Protein AF-A0A849QN46-F1 (afdb_monomer)

Mean predicted aligned error: 7.98 Å

Radius of gyration: 17.47 Å; Cα contacts (8 Å, |Δi|>4): 85; chains: 1; bounding box: 42×25×47 Å

Sequence (114 aa):
DEASKVRDLAIKSRLLTLVDGMLKPVFDLDTTDIPHGFKPQVDLFREKTLPEQIMAHISATTGMGLRDIAAKINAKQEQLSDLVDIEVATLLVAKEMGCDIEPFYSQVHDAVIR

Secondary structure (DSSP, 8-state):
-HHHHHHHHHHHTTSEEEETTEEEESS-TTT----TT----TTTTSPPPHHHHHHHHHHHHH---HHHHHHHHHHHHHHTTT-S-HHHHHHHHHHHTT---HHHHHHHHHHH--

Foldseek 3Di:
DVVVLQVVQCVVVQQWDADPNDIDGPDDPVPDDDDPPDDDDPCVRPDDDLLRVLLVQLCVVPVDDSVVLVVQLVVQCVVVVVPDDSLVSSLVSCVVSVHDSVVRPVVSVVVRVD

Nearest PDB structures (foldseek):
  8aaj-assembly1_A  TM=8.729E-01  e=9.829E-02  Pyrococcus abyssi GE5

Structure (mmCIF, N/CA/C/O backbone):
data_AF-A0A849QN46-F1
#
_entry.id   AF-A0A849QN46-F1
#
loop_
_atom_site.group_PDB
_atom_site.id
_atom_site.type_symbol
_atom_site.label_atom_id
_atom_site.label_alt_id
_atom_site.label_comp_id
_atom_site.label_asym_id
_atom_site.label_entity_id
_atom_site.label_seq_id
_atom_site.pdbx_PDB_ins_code
_atom_site.Cartn_x
_atom_site.Cartn_y
_atom_site.Cartn_z
_atom_site.occupancy
_atom_site.B_iso_or_equiv
_atom_site.auth_seq_id
_atom_site.auth_comp_id
_atom_site.auth_asym_id
_atom_site.auth_atom_id
_atom_site.pdbx_PDB_model_num
ATOM 1 N N . ASP A 1 1 ? 26.778 7.762 -4.530 1.00 64.50 1 ASP A N 1
ATOM 2 C CA . ASP A 1 1 ? 26.351 6.748 -5.513 1.00 64.50 1 ASP A CA 1
ATOM 3 C C . ASP A 1 1 ? 24.845 6.533 -5.541 1.00 64.50 1 ASP A C 1
ATOM 5 O O . ASP A 1 1 ? 24.346 5.560 -4.992 1.00 64.50 1 ASP A O 1
ATOM 9 N N . GLU A 1 2 ? 24.104 7.421 -6.204 1.00 72.44 2 GLU A N 1
ATOM 10 C CA . GLU A 1 2 ? 22.677 7.188 -6.496 1.00 72.44 2 GLU A CA 1
ATOM 11 C C . GLU A 1 2 ? 22.490 6.140 -7.606 1.00 72.44 2 GLU A C 1
ATOM 13 O O . GLU A 1 2 ? 21.602 5.298 -7.525 1.00 72.44 2 GLU A O 1
ATOM 18 N N . ALA A 1 3 ? 23.397 6.102 -8.591 1.00 79.88 3 ALA A N 1
ATOM 19 C CA . ALA A 1 3 ? 23.372 5.107 -9.667 1.00 79.88 3 ALA A CA 1
ATOM 20 C C . ALA A 1 3 ? 23.453 3.657 -9.147 1.00 79.88 3 ALA A C 1
ATOM 22 O O . ALA A 1 3 ? 22.728 2.787 -9.629 1.00 79.88 3 ALA A O 1
ATOM 23 N N . SER A 1 4 ? 24.289 3.401 -8.133 1.00 84.12 4 SER A N 1
ATOM 24 C CA . SER A 1 4 ? 24.414 2.072 -7.518 1.00 84.12 4 SER A CA 1
ATOM 25 C C . SER A 1 4 ? 23.127 1.654 -6.803 1.00 84.12 4 SER A C 1
ATOM 27 O O . SER A 1 4 ? 22.669 0.534 -7.001 1.00 84.12 4 SER A O 1
ATOM 29 N N . LYS A 1 5 ? 22.479 2.563 -6.058 1.00 82.12 5 LYS A N 1
ATOM 30 C CA . LYS A 1 5 ? 21.201 2.281 -5.377 1.00 82.12 5 LYS A CA 1
ATOM 31 C C . LYS A 1 5 ? 20.080 1.954 -6.361 1.00 82.12 5 LYS A C 1
ATOM 33 O O . LYS A 1 5 ? 19.345 0.994 -6.155 1.00 82.12 5 LYS A O 1
ATOM 38 N N . VAL A 1 6 ? 19.972 2.731 -7.441 1.00 82.69 6 VAL A N 1
ATOM 39 C CA . VAL A 1 6 ? 18.978 2.509 -8.502 1.00 82.69 6 VAL A CA 1
ATOM 40 C C . VAL A 1 6 ? 19.172 1.138 -9.148 1.00 82.69 6 VAL A C 1
ATOM 42 O O . VAL A 1 6 ? 18.208 0.385 -9.293 1.00 82.69 6 VAL A O 1
ATOM 45 N N . ARG A 1 7 ? 20.419 0.779 -9.483 1.00 86.56 7 ARG A N 1
ATOM 46 C CA . ARG A 1 7 ? 20.764 -0.550 -10.006 1.00 86.56 7 ARG A CA 1
ATOM 47 C C . ARG A 1 7 ? 20.340 -1.654 -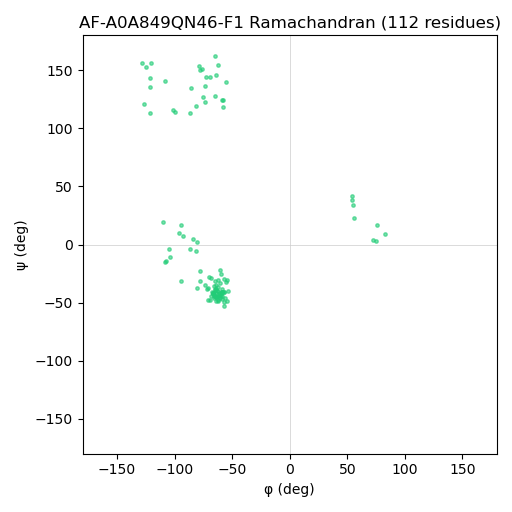9.040 1.00 86.56 7 ARG A C 1
ATOM 49 O O . ARG A 1 7 ? 19.661 -2.593 -9.448 1.00 86.56 7 ARG A O 1
ATOM 56 N N . ASP A 1 8 ? 20.750 -1.549 -7.780 1.00 86.81 8 ASP A N 1
ATOM 57 C CA . ASP A 1 8 ? 20.530 -2.598 -6.784 1.00 86.81 8 ASP A CA 1
ATOM 58 C C . ASP A 1 8 ? 19.030 -2.794 -6.511 1.00 86.81 8 ASP A C 1
ATOM 60 O O . ASP A 1 8 ? 18.556 -3.930 -6.423 1.00 86.81 8 ASP A O 1
ATOM 64 N N . LEU A 1 9 ? 18.255 -1.704 -6.476 1.00 84.19 9 LEU A N 1
ATOM 65 C CA . LEU A 1 9 ? 16.805 -1.772 -6.333 1.00 84.19 9 LEU A CA 1
ATOM 66 C C . LEU A 1 9 ? 16.131 -2.406 -7.554 1.00 84.19 9 LEU A C 1
ATOM 68 O O . LEU A 1 9 ? 15.245 -3.237 -7.379 1.00 84.19 9 LEU A O 1
ATOM 72 N N . ALA A 1 10 ? 16.563 -2.067 -8.770 1.00 85.25 10 ALA A N 1
ATOM 73 C CA . ALA A 1 10 ? 16.022 -2.644 -10.000 1.00 85.25 10 ALA A CA 1
ATOM 74 C C . ALA A 1 10 ? 16.312 -4.153 -10.133 1.00 85.25 10 ALA A C 1
ATOM 76 O O . ALA A 1 10 ? 15.500 -4.894 -10.688 1.00 85.25 10 ALA A O 1
ATOM 77 N N . ILE A 1 11 ? 17.440 -4.627 -9.593 1.00 89.38 11 ILE A N 1
ATOM 78 C CA . ILE A 1 11 ? 17.737 -6.062 -9.486 1.00 89.38 11 ILE A CA 1
ATOM 79 C C . ILE A 1 11 ? 16.836 -6.713 -8.427 1.00 89.38 11 ILE A C 1
ATOM 81 O O . ILE A 1 11 ? 16.196 -7.730 -8.698 1.00 89.38 11 ILE A O 1
ATOM 85 N N . LYS A 1 12 ? 16.723 -6.112 -7.232 1.00 86.19 12 LYS A N 1
ATOM 86 C CA . LYS A 1 12 ? 15.874 -6.615 -6.135 1.00 86.19 12 LYS A CA 1
ATOM 87 C C . LYS A 1 12 ? 14.399 -6.710 -6.538 1.00 86.19 12 LYS A C 1
ATOM 89 O O . LYS A 1 12 ? 13.726 -7.666 -6.162 1.00 86.19 12 LYS A O 1
ATOM 94 N N . SER A 1 13 ? 13.906 -5.751 -7.320 1.00 81.69 13 SER A N 1
ATOM 95 C CA . SER A 1 13 ? 12.533 -5.723 -7.831 1.00 81.69 13 SER A CA 1
ATOM 96 C C . SER A 1 13 ? 12.304 -6.610 -9.057 1.00 81.69 13 SER A C 1
ATOM 98 O O . SER A 1 13 ? 11.187 -6.640 -9.566 1.00 81.69 13 SER A O 1
ATOM 100 N N . ARG A 1 14 ? 13.327 -7.348 -9.521 1.00 87.25 14 ARG A N 1
ATOM 101 C CA . ARG A 1 14 ? 13.279 -8.174 -10.738 1.00 87.25 14 ARG A CA 1
ATOM 102 C C . ARG A 1 14 ? 12.827 -7.371 -11.959 1.00 87.25 14 ARG A C 1
ATOM 104 O O . ARG A 1 14 ? 12.028 -7.852 -12.747 1.00 87.25 14 ARG A O 1
ATOM 111 N N . LEU A 1 15 ? 13.318 -6.144 -12.107 1.00 88.06 15 LEU A N 1
ATOM 112 C CA . LEU A 1 15 ? 13.199 -5.375 -13.350 1.00 88.06 15 LEU A CA 1
ATOM 113 C C . LEU A 1 15 ? 14.445 -5.555 -14.223 1.00 88.06 15 LEU A C 1
ATOM 115 O O . LEU A 1 15 ? 14.353 -5.550 -15.451 1.00 88.06 15 LEU A O 1
ATOM 119 N N . LEU A 1 16 ? 15.601 -5.759 -13.585 1.00 92.38 16 LEU A N 1
ATOM 120 C CA . LEU A 1 16 ? 16.885 -6.024 -14.225 1.00 92.38 16 LEU A CA 1
ATOM 121 C C . LEU A 1 16 ? 17.507 -7.321 -13.699 1.00 92.38 16 LEU A C 1
ATOM 123 O O . LEU A 1 16 ? 17.307 -7.712 -12.551 1.00 92.38 16 LEU A O 1
ATOM 127 N N . THR A 1 17 ? 18.327 -7.950 -14.532 1.00 94.06 17 THR A N 1
ATOM 128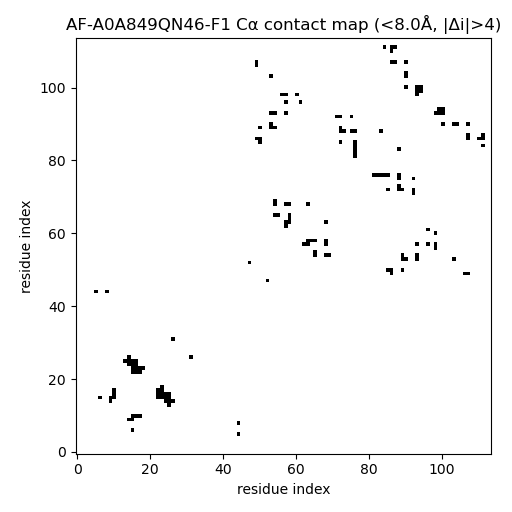 C CA . THR A 1 17 ? 19.215 -9.055 -14.165 1.00 94.06 17 THR A CA 1
ATOM 129 C C . THR A 1 17 ? 20.638 -8.759 -14.632 1.00 94.06 17 THR A C 1
ATOM 131 O O . THR A 1 17 ? 20.842 -7.975 -15.560 1.00 94.06 17 THR A O 1
ATOM 134 N N . LEU A 1 18 ? 21.630 -9.374 -13.990 1.00 92.25 18 LEU A N 1
ATOM 135 C CA . LEU A 1 18 ? 23.029 -9.278 -14.392 1.00 92.25 18 LEU A CA 1
ATOM 136 C C . LEU A 1 18 ? 23.415 -10.552 -15.151 1.00 92.25 18 LEU A C 1
ATOM 138 O O . LEU A 1 18 ? 23.417 -11.639 -14.578 1.00 92.25 18 LEU A O 1
ATOM 142 N N . VAL A 1 19 ? 23.748 -10.418 -16.433 1.00 92.44 19 VAL A N 1
ATOM 143 C CA . VAL A 1 19 ? 24.196 -11.524 -17.291 1.00 92.44 19 VAL A CA 1
ATOM 144 C C . VAL A 1 19 ? 25.517 -11.111 -17.922 1.00 92.44 19 VAL A C 1
ATOM 146 O O . VAL A 1 19 ? 25.581 -10.078 -18.583 1.00 92.44 19 VAL A O 1
ATOM 149 N N . ASP A 1 20 ? 26.573 -11.888 -17.679 1.00 91.19 20 ASP A N 1
ATOM 150 C CA . ASP A 1 20 ? 27.931 -11.625 -18.181 1.00 91.19 20 ASP A CA 1
ATOM 151 C C . ASP A 1 20 ? 28.456 -10.218 -17.833 1.00 91.19 20 ASP A C 1
ATOM 153 O O . ASP A 1 20 ? 29.090 -9.541 -18.639 1.00 91.19 20 ASP A O 1
ATOM 157 N N . GLY A 1 21 ? 28.143 -9.738 -16.624 1.00 89.44 21 GLY A N 1
ATOM 158 C CA . GLY A 1 21 ? 28.539 -8.403 -16.161 1.00 89.44 21 GLY A CA 1
ATOM 159 C C . GLY A 1 21 ? 27.740 -7.246 -16.773 1.00 89.44 21 GLY A C 1
ATOM 160 O O . GLY A 1 21 ? 28.016 -6.092 -16.455 1.00 89.44 21 GLY A O 1
ATOM 161 N N . MET A 1 22 ? 26.732 -7.530 -17.601 1.00 91.12 22 MET A N 1
ATOM 162 C CA . MET A 1 22 ? 25.846 -6.529 -18.194 1.00 91.12 22 MET A CA 1
ATOM 163 C C . MET A 1 22 ? 24.446 -6.590 -17.586 1.00 91.12 22 MET A C 1
ATOM 165 O O . MET A 1 22 ? 23.902 -7.666 -17.334 1.00 91.12 22 MET A O 1
ATOM 169 N N . LEU A 1 23 ? 23.843 -5.419 -17.374 1.00 90.62 23 LEU A N 1
ATOM 170 C CA . LEU A 1 23 ? 22.445 -5.316 -16.965 1.00 90.62 23 LEU A CA 1
ATOM 171 C C . LEU A 1 23 ? 21.543 -5.600 -18.165 1.00 90.62 23 LEU A C 1
ATOM 173 O O . LEU A 1 23 ? 21.673 -4.958 -19.207 1.00 90.62 23 LEU A O 1
ATOM 177 N N . LYS A 1 24 ? 20.616 -6.541 -18.002 1.00 93.56 24 LYS A N 1
ATOM 178 C CA . LYS A 1 24 ? 19.577 -6.850 -18.986 1.00 93.56 24 LYS A CA 1
ATOM 179 C C . LYS A 1 24 ? 18.193 -6.674 -18.357 1.00 93.56 24 LYS A C 1
ATOM 181 O O . LYS A 1 24 ? 18.004 -7.122 -17.224 1.00 93.56 24 LYS A O 1
ATOM 186 N N . PRO A 1 25 ? 17.231 -6.038 -19.048 1.00 92.12 25 PRO A N 1
ATOM 187 C CA . PRO A 1 25 ? 15.843 -6.036 -18.605 1.00 92.12 25 PRO A CA 1
ATOM 188 C C . PRO A 1 25 ? 15.285 -7.458 -18.637 1.00 92.12 25 PRO A C 1
ATOM 190 O O . PRO A 1 25 ? 15.656 -8.261 -19.491 1.00 92.12 25 PRO A O 1
ATOM 193 N N . VAL A 1 26 ? 14.401 -7.771 -17.691 1.00 93.31 26 VAL A N 1
ATOM 194 C CA . VAL A 1 26 ? 13.669 -9.053 -17.681 1.00 93.31 26 VAL A CA 1
ATOM 195 C C . VAL A 1 26 ? 12.275 -8.943 -18.308 1.00 93.31 26 VAL A C 1
ATOM 197 O O . VAL A 1 26 ? 11.472 -9.867 -18.206 1.00 93.31 26 VAL A O 1
ATOM 200 N N . PHE A 1 27 ? 11.989 -7.809 -18.943 1.00 88.25 27 PHE A N 1
ATOM 201 C CA . PHE A 1 27 ? 10.777 -7.536 -19.704 1.00 88.25 27 PHE A CA 1
ATOM 202 C C . PHE A 1 27 ? 11.150 -7.213 -21.152 1.00 88.25 27 PHE A C 1
ATOM 204 O O . PHE A 1 27 ? 12.278 -6.807 -21.442 1.00 88.25 27 PHE A O 1
ATOM 211 N N . ASP A 1 28 ? 10.200 -7.417 -22.055 1.00 88.75 28 ASP A N 1
ATOM 212 C CA . ASP A 1 28 ? 10.387 -7.186 -23.480 1.00 88.75 28 ASP A CA 1
ATOM 213 C C . ASP A 1 28 ? 10.227 -5.697 -23.810 1.00 88.75 28 ASP A C 1
ATOM 215 O O . ASP A 1 28 ? 9.180 -5.094 -23.567 1.00 88.75 28 ASP A O 1
ATOM 219 N N . LEU A 1 29 ? 11.290 -5.097 -24.341 1.00 86.38 29 LEU A N 1
ATOM 220 C CA . LEU A 1 29 ? 11.318 -3.679 -24.688 1.00 86.38 29 LEU A CA 1
ATOM 221 C C . LEU A 1 29 ? 10.425 -3.358 -25.888 1.00 86.38 29 LEU A C 1
ATOM 223 O O . LEU A 1 29 ? 9.914 -2.244 -25.960 1.00 86.38 29 LEU A O 1
ATOM 227 N N . ASP A 1 30 ? 10.208 -4.315 -26.790 1.00 88.31 30 ASP A N 1
ATOM 228 C CA . ASP A 1 30 ? 9.456 -4.083 -28.026 1.00 88.31 30 ASP A CA 1
ATOM 229 C C . ASP A 1 30 ? 7.942 -4.052 -27.777 1.00 88.31 30 ASP A C 1
ATOM 231 O O . ASP A 1 30 ? 7.187 -3.451 -28.541 1.00 88.31 30 ASP A O 1
ATOM 235 N N . THR A 1 31 ? 7.489 -4.678 -26.689 1.00 88.75 31 THR A N 1
ATOM 236 C CA . THR A 1 31 ? 6.073 -4.743 -26.298 1.00 88.75 31 THR A CA 1
ATOM 237 C C . THR A 1 31 ? 5.723 -3.822 -25.129 1.00 88.75 31 THR A C 1
ATOM 239 O O . THR A 1 31 ? 4.551 -3.704 -24.766 1.00 88.75 31 THR A O 1
ATOM 242 N N . THR A 1 32 ? 6.712 -3.142 -24.545 1.00 85.75 32 THR A N 1
ATOM 243 C CA . THR A 1 32 ? 6.504 -2.222 -23.424 1.00 85.75 32 THR A CA 1
ATOM 244 C C . THR A 1 32 ? 6.157 -0.824 -23.929 1.00 85.75 32 THR A C 1
ATOM 246 O O . THR A 1 32 ? 6.998 -0.133 -24.498 1.00 85.75 32 THR A O 1
ATOM 249 N N . ASP A 1 33 ? 4.928 -0.378 -23.669 1.00 86.50 33 ASP A N 1
ATOM 250 C CA . ASP A 1 33 ? 4.486 0.987 -23.966 1.00 86.50 33 ASP A CA 1
ATOM 251 C C . ASP A 1 33 ? 4.839 1.950 -22.820 1.00 86.50 33 ASP A C 1
ATOM 253 O O . ASP A 1 33 ? 4.625 1.646 -21.642 1.00 86.50 33 ASP A O 1
ATOM 257 N N . ILE A 1 34 ? 5.372 3.127 -23.159 1.00 86.25 34 ILE A N 1
ATOM 258 C CA . ILE A 1 34 ? 5.637 4.195 -22.190 1.00 86.25 34 ILE A CA 1
ATOM 259 C C . ILE A 1 34 ? 4.493 5.205 -22.298 1.00 86.25 34 ILE A C 1
ATOM 261 O O . ILE A 1 34 ? 4.393 5.893 -23.317 1.00 86.25 34 ILE A O 1
ATOM 265 N N . PRO A 1 35 ? 3.664 5.366 -21.250 1.00 86.31 35 PRO A N 1
ATOM 266 C CA . PRO A 1 35 ? 2.527 6.271 -21.302 1.00 86.31 35 PRO A CA 1
ATOM 267 C C . PRO A 1 35 ? 2.930 7.695 -21.690 1.00 86.31 35 PRO A C 1
ATOM 269 O O . PRO A 1 35 ? 3.931 8.237 -21.205 1.00 86.31 35 PRO A O 1
ATOM 272 N N . HIS A 1 36 ? 2.113 8.334 -22.527 1.00 82.75 36 HIS A N 1
ATOM 273 C CA . HIS A 1 36 ? 2.362 9.704 -22.956 1.00 82.75 36 HIS A CA 1
ATOM 274 C C . HIS A 1 36 ? 2.444 10.652 -21.747 1.00 82.75 36 HIS A C 1
ATOM 276 O O . HIS A 1 36 ? 1.520 10.738 -20.938 1.00 82.75 36 HIS A O 1
ATOM 282 N N . GLY A 1 37 ? 3.554 11.385 -21.634 1.00 84.81 37 GLY A N 1
ATOM 283 C CA . GLY A 1 37 ? 3.808 12.295 -20.514 1.00 84.81 37 GLY A CA 1
ATOM 284 C C . GLY A 1 37 ? 4.375 11.628 -19.256 1.00 84.81 37 GLY A C 1
ATOM 285 O O . GLY A 1 37 ? 4.474 12.297 -18.225 1.00 84.81 37 GLY A O 1
ATOM 286 N N . PHE A 1 38 ? 4.772 10.350 -19.314 1.00 82.62 38 PHE A N 1
ATOM 287 C CA . PHE A 1 38 ? 5.472 9.703 -18.208 1.00 82.62 38 PHE A CA 1
ATOM 288 C C . PHE A 1 38 ? 6.759 10.466 -17.866 1.00 8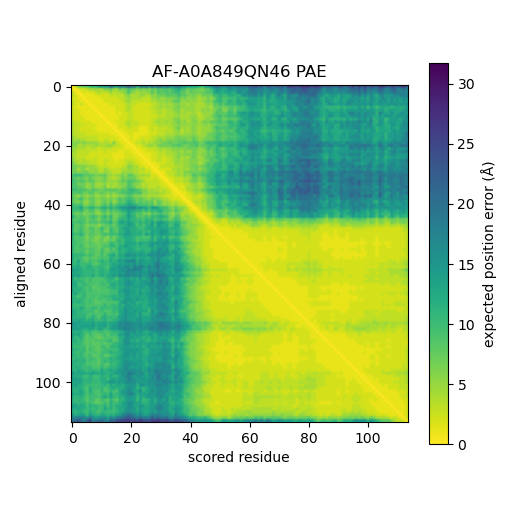2.62 38 PHE A C 1
ATOM 290 O O . PHE A 1 38 ? 7.677 10.588 -18.679 1.00 82.62 38 PHE A O 1
ATOM 297 N N . LYS A 1 39 ? 6.823 10.978 -16.635 1.00 83.00 39 LYS A N 1
ATOM 298 C CA . LYS A 1 39 ? 8.004 11.631 -16.079 1.00 83.00 39 LYS A CA 1
ATOM 299 C C . LYS A 1 39 ? 8.411 10.873 -14.818 1.00 83.00 39 LYS A C 1
ATOM 301 O O . LYS A 1 39 ? 7.649 10.911 -13.848 1.00 83.00 39 LYS A O 1
ATOM 306 N N . PRO A 1 40 ? 9.572 10.195 -14.809 1.00 76.06 40 PRO A N 1
ATOM 307 C CA . PRO A 1 40 ? 10.034 9.500 -13.619 1.00 76.06 40 PRO A CA 1
ATOM 308 C C . PRO A 1 40 ? 10.176 10.515 -12.484 1.00 76.06 40 PRO A C 1
ATOM 310 O O . PRO A 1 40 ? 10.832 11.551 -12.632 1.00 76.06 40 PRO A O 1
ATOM 313 N N . GLN A 1 41 ? 9.496 10.246 -11.373 1.00 76.00 41 GLN A N 1
ATOM 314 C CA . GLN A 1 41 ? 9.597 11.077 -10.182 1.00 76.00 41 GLN A CA 1
ATOM 315 C C . GLN A 1 41 ? 10.883 10.741 -9.425 1.00 76.00 41 GLN A C 1
ATOM 317 O O . GLN A 1 41 ? 11.422 9.641 -9.541 1.00 76.00 41 GLN A O 1
ATOM 322 N N . VAL A 1 42 ? 11.397 11.710 -8.665 1.00 67.62 42 VAL A N 1
ATOM 323 C CA . VAL A 1 42 ? 12.654 11.566 -7.906 1.00 67.62 42 VAL A CA 1
ATOM 324 C C . VAL A 1 42 ? 12.566 10.408 -6.904 1.00 67.62 42 VAL A C 1
ATOM 326 O O . VAL A 1 42 ? 13.569 9.792 -6.565 1.00 67.62 42 VAL A O 1
ATOM 329 N N . ASP A 1 43 ? 11.356 10.070 -6.475 1.00 70.94 43 ASP A N 1
ATOM 330 C CA . ASP A 1 43 ? 11.071 9.008 -5.528 1.00 70.94 43 ASP A CA 1
ATOM 331 C C . ASP A 1 43 ? 10.762 7.650 -6.177 1.00 70.94 43 ASP A C 1
ATOM 333 O O . ASP A 1 43 ? 10.439 6.703 -5.466 1.00 70.94 43 ASP A O 1
ATOM 337 N N . LEU A 1 44 ? 10.921 7.502 -7.499 1.00 70.44 44 LEU A N 1
ATOM 338 C CA . LEU A 1 44 ? 10.657 6.241 -8.207 1.00 70.44 44 LEU A CA 1
ATOM 339 C C . LEU A 1 44 ? 11.427 5.048 -7.608 1.00 70.44 44 LEU A C 1
ATOM 341 O O . LEU A 1 44 ? 10.939 3.920 -7.634 1.00 70.44 44 LEU A O 1
ATOM 345 N N . PHE A 1 45 ? 12.612 5.308 -7.048 1.00 68.75 45 PHE A N 1
ATOM 346 C CA . PHE A 1 45 ? 13.492 4.312 -6.436 1.00 68.75 45 PHE A CA 1
ATOM 347 C C . PHE A 1 45 ? 13.589 4.437 -4.908 1.00 68.75 45 PHE A C 1
ATOM 349 O O . PHE A 1 45 ? 14.540 3.928 -4.312 1.00 68.75 45 PHE A O 1
ATOM 356 N N . ARG A 1 46 ? 12.638 5.113 -4.246 1.00 80.00 46 ARG A N 1
ATOM 357 C CA . ARG A 1 46 ? 12.605 5.118 -2.778 1.00 80.00 46 ARG A CA 1
ATOM 358 C C . ARG A 1 46 ? 12.016 3.818 -2.245 1.00 80.00 46 ARG A C 1
ATOM 360 O O . ARG A 1 46 ? 11.141 3.210 -2.864 1.00 80.00 46 ARG A O 1
ATOM 367 N N . GLU A 1 47 ? 12.463 3.418 -1.061 1.00 77.81 47 GLU A N 1
ATOM 368 C CA . GLU A 1 47 ? 11.790 2.349 -0.336 1.00 77.81 47 GLU A CA 1
ATOM 369 C C . GLU A 1 47 ? 10.380 2.807 0.047 1.00 77.81 47 GLU A C 1
ATOM 371 O O . GLU A 1 47 ? 10.180 3.893 0.599 1.00 77.81 47 GLU A O 1
ATOM 376 N N . LYS A 1 48 ? 9.393 1.979 -0.300 1.00 86.50 48 LYS A N 1
ATOM 377 C CA . LYS A 1 48 ? 8.002 2.203 0.084 1.00 86.50 48 LYS A CA 1
ATOM 378 C C . LYS A 1 48 ? 7.837 1.894 1.564 1.00 86.50 4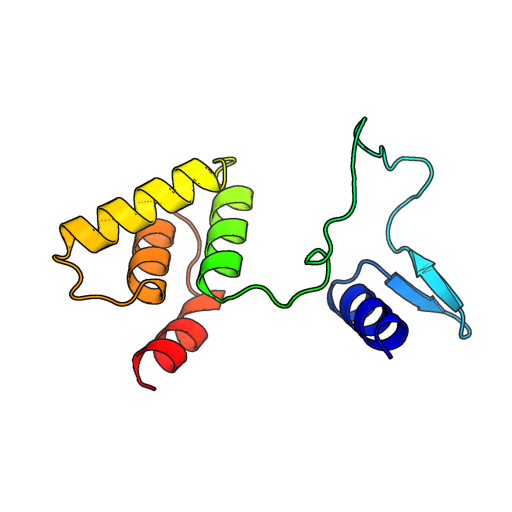8 LYS A C 1
ATOM 380 O O . LYS A 1 48 ? 8.327 0.863 2.031 1.00 86.50 48 LYS A O 1
ATOM 385 N N . THR A 1 49 ? 7.112 2.741 2.282 1.00 92.31 49 THR A N 1
ATOM 386 C CA . THR A 1 49 ? 6.717 2.463 3.666 1.00 92.31 49 THR A CA 1
ATOM 387 C C . THR A 1 49 ? 5.780 1.255 3.720 1.00 92.31 49 THR A C 1
ATOM 389 O O . THR A 1 49 ? 5.211 0.846 2.704 1.00 92.31 49 THR A O 1
ATOM 392 N N . LEU A 1 50 ? 5.611 0.652 4.897 1.00 93.81 50 LEU A N 1
ATOM 393 C CA . LEU A 1 50 ? 4.740 -0.513 5.047 1.00 93.81 50 LEU A CA 1
ATOM 394 C C . LEU A 1 50 ? 3.279 -0.224 4.628 1.00 93.81 50 LEU A C 1
ATOM 396 O O . LEU A 1 50 ? 2.747 -1.002 3.831 1.00 93.81 50 LEU A O 1
ATOM 400 N N . PRO A 1 51 ? 2.657 0.913 5.009 1.00 95.44 51 PRO A N 1
ATOM 401 C CA . PRO A 1 51 ? 1.343 1.287 4.487 1.00 95.44 51 PRO A CA 1
ATOM 402 C C . PRO A 1 51 ? 1.310 1.394 2.957 1.00 95.44 51 PRO A C 1
ATOM 404 O O . PRO A 1 51 ? 0.377 0.914 2.322 1.00 95.44 51 P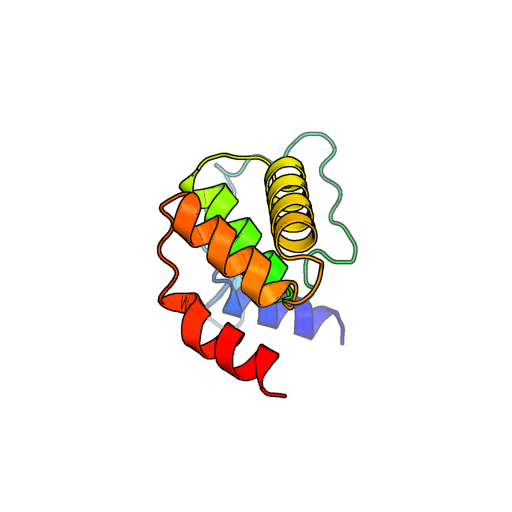RO A O 1
ATOM 407 N N . GLU A 1 52 ? 2.345 1.960 2.329 1.00 94.50 52 GLU A N 1
ATOM 408 C CA . GLU A 1 52 ? 2.423 2.077 0.867 1.00 94.50 52 GLU A CA 1
ATOM 409 C C . GLU A 1 52 ? 2.533 0.724 0.162 1.00 94.50 52 GLU A C 1
ATOM 411 O O . GLU A 1 52 ? 1.975 0.544 -0.925 1.00 94.50 52 GLU A O 1
ATOM 416 N N . GLN A 1 53 ? 3.235 -0.233 0.769 1.00 94.50 53 GLN A N 1
ATOM 417 C CA . GLN A 1 53 ? 3.319 -1.599 0.261 1.00 94.50 53 GLN A CA 1
ATOM 418 C C . GLN A 1 53 ? 1.953 -2.293 0.322 1.00 94.50 53 GLN A C 1
ATOM 420 O O . GLN A 1 53 ? 1.518 -2.865 -0.680 1.00 94.50 53 GLN A O 1
ATOM 425 N N . ILE A 1 54 ? 1.240 -2.176 1.447 1.00 96.88 54 ILE A N 1
ATOM 426 C CA . ILE A 1 54 ? -0.096 -2.764 1.607 1.00 96.88 54 ILE A CA 1
ATOM 427 C C . ILE A 1 54 ? -1.107 -2.076 0.674 1.00 96.88 54 ILE A C 1
ATOM 429 O O . ILE A 1 54 ? -1.865 -2.758 -0.011 1.00 96.88 54 ILE A O 1
ATOM 433 N N . MET A 1 55 ? -1.083 -0.744 0.544 1.00 97.12 55 MET A N 1
ATOM 434 C CA . MET A 1 55 ? -1.940 -0.017 -0.406 1.00 97.12 55 MET A CA 1
ATOM 435 C C . MET A 1 55 ? -1.705 -0.457 -1.855 1.00 97.12 55 MET A C 1
ATOM 437 O O . MET A 1 55 ? -2.663 -0.623 -2.612 1.00 97.12 55 MET A O 1
ATOM 441 N N . ALA A 1 56 ? -0.447 -0.676 -2.250 1.00 94.31 56 ALA A N 1
ATOM 442 C CA . ALA A 1 56 ? -0.131 -1.196 -3.577 1.00 94.31 56 ALA A CA 1
ATOM 443 C C . ALA A 1 56 ? -0.690 -2.615 -3.779 1.00 94.31 56 ALA A C 1
ATOM 445 O O . ALA A 1 56 ? -1.207 -2.916 -4.854 1.00 94.31 56 ALA A O 1
ATOM 446 N N . HIS A 1 57 ? -0.643 -3.461 -2.746 1.00 95.62 57 HIS A N 1
ATOM 447 C CA . HIS A 1 57 ? -1.228 -4.801 -2.779 1.00 95.62 57 HIS A CA 1
ATOM 448 C C . HIS A 1 57 ? -2.762 -4.769 -2.902 1.00 95.62 57 HIS A C 1
ATOM 450 O O . HIS A 1 57 ? -3.325 -5.470 -3.746 1.00 95.62 57 HIS A O 1
ATOM 456 N N . ILE A 1 58 ? -3.439 -3.904 -2.138 1.00 97.00 58 ILE A N 1
ATOM 457 C CA . ILE A 1 58 ? -4.889 -3.683 -2.251 1.00 97.00 58 ILE A CA 1
ATOM 458 C C . ILE A 1 58 ? -5.249 -3.212 -3.663 1.00 97.00 58 ILE A C 1
ATOM 460 O O . ILE A 1 58 ? -6.184 -3.734 -4.271 1.00 97.00 58 ILE A O 1
ATOM 464 N N . SER A 1 59 ? -4.506 -2.242 -4.203 1.00 96.44 59 SER A N 1
ATOM 465 C CA . SER A 1 59 ? -4.740 -1.705 -5.547 1.00 96.44 59 SER A CA 1
ATOM 466 C C . SER A 1 59 ? -4.587 -2.784 -6.619 1.00 96.44 59 SER A C 1
ATOM 468 O O . SER A 1 59 ? -5.464 -2.928 -7.467 1.00 96.44 59 SER A O 1
ATOM 470 N N . ALA A 1 60 ? -3.539 -3.609 -6.533 1.00 93.50 60 ALA A N 1
ATOM 471 C CA . ALA A 1 60 ? -3.322 -4.725 -7.452 1.00 93.50 60 ALA A CA 1
ATOM 472 C C . ALA A 1 60 ? -4.420 -5.800 -7.364 1.00 93.50 60 ALA A C 1
ATOM 474 O O . ALA A 1 60 ? -4.784 -6.387 -8.378 1.00 93.50 60 ALA A O 1
ATOM 475 N N . THR A 1 61 ? -4.958 -6.043 -6.166 1.00 93.69 61 THR A N 1
ATOM 476 C CA . THR A 1 61 ? -5.976 -7.080 -5.929 1.00 93.69 61 THR A CA 1
ATOM 477 C C . THR A 1 61 ? -7.380 -6.623 -6.325 1.00 93.69 61 THR A C 1
ATOM 479 O O . THR A 1 61 ? -8.168 -7.408 -6.843 1.00 93.69 61 THR A O 1
ATOM 482 N N . THR A 1 62 ? -7.708 -5.351 -6.090 1.00 93.56 62 THR A N 1
ATOM 483 C CA . THR A 1 62 ? -9.080 -4.828 -6.229 1.00 93.56 62 THR A CA 1
ATOM 484 C C . THR A 1 62 ? -9.287 -3.924 -7.443 1.00 93.56 62 THR A C 1
ATOM 486 O O . THR A 1 62 ? -10.426 -3.613 -7.783 1.00 93.56 62 THR A O 1
ATOM 489 N N . GLY A 1 63 ? -8.206 -3.461 -8.079 1.00 93.50 63 GLY A N 1
ATOM 490 C CA . GLY A 1 63 ? -8.242 -2.443 -9.133 1.00 93.50 63 GLY A CA 1
ATOM 491 C C . GLY A 1 63 ? -8.548 -1.027 -8.630 1.00 93.50 63 GLY A C 1
ATOM 492 O O . GLY A 1 63 ? -8.678 -0.107 -9.435 1.00 93.50 63 GLY A O 1
ATOM 493 N N . MET A 1 64 ? -8.677 -0.826 -7.314 1.00 94.94 64 MET A N 1
ATOM 494 C CA . MET A 1 64 ? -8.999 0.474 -6.729 1.00 94.94 64 MET A CA 1
ATOM 495 C C . MET A 1 64 ? -7.806 1.437 -6.806 1.00 94.94 64 MET A C 1
ATOM 497 O O . MET A 1 64 ? -6.648 1.040 -6.644 1.00 94.94 64 MET A O 1
ATOM 501 N N . GLY A 1 65 ? -8.084 2.724 -7.027 1.00 95.38 65 GLY A N 1
ATOM 502 C CA . GLY A 1 65 ? -7.060 3.764 -7.056 1.00 95.38 65 GLY A CA 1
ATOM 503 C C . GLY A 1 65 ? -6.458 4.030 -5.673 1.00 95.38 65 GLY A C 1
ATOM 504 O O . GLY A 1 65 ? -7.163 4.041 -4.666 1.00 95.38 65 GLY A O 1
ATOM 505 N N . LEU A 1 66 ? -5.153 4.322 -5.620 1.00 94.38 66 LEU A N 1
ATOM 506 C CA . LEU A 1 66 ? -4.426 4.579 -4.363 1.00 94.38 66 LEU A CA 1
ATOM 507 C C . LEU A 1 66 ? -5.041 5.705 -3.515 1.00 94.38 66 LEU A C 1
ATOM 509 O O . LEU A 1 66 ? -4.996 5.642 -2.291 1.00 94.38 66 LEU A O 1
ATOM 513 N N . ARG A 1 67 ? -5.641 6.719 -4.152 1.00 96.00 67 ARG A N 1
ATOM 514 C CA . ARG A 1 67 ? -6.325 7.817 -3.449 1.00 96.00 67 ARG A CA 1
ATOM 515 C C . ARG A 1 67 ? -7.576 7.347 -2.708 1.00 96.00 67 ARG A C 1
ATOM 517 O O . ARG A 1 67 ? -7.784 7.755 -1.571 1.00 96.00 67 ARG A O 1
ATOM 524 N N . ASP A 1 68 ? -8.370 6.478 -3.327 1.00 97.38 68 ASP A N 1
ATOM 525 C CA . ASP A 1 68 ? -9.594 5.947 -2.719 1.00 97.38 68 ASP A CA 1
ATOM 526 C C . ASP A 1 68 ? -9.261 4.986 -1.574 1.00 97.38 68 ASP A C 1
ATOM 528 O O . ASP A 1 68 ? -9.913 5.000 -0.530 1.00 97.38 68 ASP A O 1
ATOM 532 N N . ILE A 1 69 ? -8.195 4.197 -1.741 1.00 98.19 69 ILE A N 1
ATOM 533 C CA . ILE A 1 69 ? -7.658 3.332 -0.685 1.00 98.19 69 ILE A CA 1
ATOM 534 C C . ILE A 1 69 ? -7.187 4.184 0.502 1.00 98.19 69 ILE A C 1
ATOM 536 O O . ILE A 1 69 ? -7.595 3.924 1.631 1.00 98.19 69 ILE A O 1
ATOM 540 N N . ALA A 1 70 ? -6.399 5.237 0.261 1.00 97.38 70 ALA A N 1
ATOM 541 C CA . ALA A 1 70 ? -5.945 6.146 1.315 1.00 97.38 70 ALA A CA 1
ATOM 542 C C . ALA A 1 70 ? -7.120 6.810 2.055 1.00 97.38 70 ALA A C 1
ATOM 544 O O . ALA A 1 70 ? -7.115 6.889 3.281 1.00 97.38 70 ALA A O 1
ATOM 545 N N . ALA A 1 71 ? -8.166 7.222 1.331 1.00 97.81 71 ALA A N 1
ATOM 546 C CA . ALA A 1 71 ? -9.368 7.785 1.941 1.00 97.81 71 ALA A CA 1
ATOM 547 C C . ALA A 1 71 ? -10.078 6.775 2.862 1.00 97.81 71 ALA A C 1
ATOM 549 O O . ALA A 1 71 ? -10.513 7.139 3.953 1.00 97.81 71 ALA A O 1
ATOM 550 N N . LYS A 1 72 ? -10.156 5.498 2.461 1.00 98.00 72 LYS A N 1
ATOM 551 C CA . LYS A 1 72 ? -10.713 4.422 3.299 1.00 98.00 72 LYS A CA 1
ATOM 552 C C . LYS A 1 72 ? -9.882 4.160 4.551 1.00 98.00 72 LYS A C 1
ATOM 554 O O . LYS A 1 72 ? -10.464 3.925 5.604 1.00 98.00 72 LYS A O 1
ATOM 559 N N . ILE A 1 73 ? -8.556 4.204 4.442 1.00 97.94 73 ILE A N 1
ATOM 560 C CA . ILE A 1 73 ? -7.643 4.027 5.581 1.00 97.94 73 ILE A CA 1
ATOM 561 C C . ILE A 1 73 ? -7.832 5.158 6.588 1.00 97.94 73 ILE A C 1
ATOM 563 O O . ILE A 1 73 ? -8.055 4.883 7.762 1.00 97.94 73 ILE A O 1
ATOM 567 N N . ASN A 1 74 ? -7.846 6.409 6.126 1.00 96.81 74 ASN A N 1
ATOM 568 C CA . ASN A 1 74 ? -8.069 7.561 6.999 1.00 96.81 74 ASN A CA 1
ATOM 569 C C . ASN A 1 74 ? -9.443 7.487 7.679 1.00 96.81 74 ASN A C 1
ATOM 571 O O . ASN A 1 74 ? -9.542 7.666 8.887 1.00 96.81 74 ASN A O 1
ATOM 575 N N . ALA A 1 75 ? -10.493 7.130 6.930 1.00 97.44 75 ALA A N 1
ATOM 576 C CA . ALA A 1 75 ? -11.823 6.931 7.501 1.00 97.44 75 ALA A CA 1
ATOM 577 C C . ALA A 1 75 ? -11.849 5.790 8.533 1.00 97.44 75 ALA A C 1
ATOM 579 O O . ALA A 1 75 ? -12.550 5.888 9.535 1.00 97.44 75 ALA A O 1
ATOM 580 N N . LYS A 1 76 ? -11.089 4.707 8.317 1.00 97.56 76 LYS A N 1
ATOM 581 C CA . LYS A 1 76 ? -10.959 3.613 9.288 1.00 97.56 76 LYS A CA 1
ATOM 582 C C . LYS A 1 76 ? -10.246 4.069 10.560 1.00 97.56 76 LYS A C 1
ATOM 584 O O . LYS A 1 76 ? -10.666 3.690 11.648 1.00 97.56 76 LYS A O 1
ATOM 589 N N . GLN A 1 77 ? -9.190 4.863 10.425 1.00 96.81 77 GLN A N 1
ATOM 590 C CA . GLN A 1 77 ? -8.436 5.395 11.556 1.00 96.81 77 GLN A CA 1
ATOM 591 C C . GLN A 1 77 ? -9.303 6.337 12.406 1.00 96.81 77 GLN A C 1
ATOM 593 O O . GLN A 1 77 ? -9.402 6.150 13.618 1.00 96.81 77 GLN A O 1
ATOM 598 N N . GLU A 1 78 ? -10.051 7.234 11.758 1.00 96.69 78 GLU A N 1
ATOM 599 C CA . GLU A 1 78 ? -11.010 8.129 12.415 1.00 96.69 78 GLU A CA 1
ATOM 600 C C . GLU A 1 78 ? -12.158 7.350 13.084 1.00 96.69 78 GLU A C 1
ATOM 602 O O . GLU A 1 78 ? -12.524 7.625 14.227 1.00 96.69 78 GLU A O 1
ATOM 607 N N . GLN A 1 79 ? -12.694 6.311 12.427 1.00 97.06 79 GLN A N 1
ATOM 608 C CA . GLN A 1 79 ? -13.698 5.408 13.018 1.00 97.06 79 GLN A CA 1
ATOM 609 C C . GLN A 1 79 ? -13.209 4.738 14.308 1.00 97.06 79 GLN A C 1
ATOM 611 O O . GLN A 1 79 ? -14.014 4.423 15.184 1.00 97.06 79 GLN A O 1
ATOM 616 N N . LEU A 1 80 ? -11.901 4.523 14.424 1.00 96.12 80 LEU A N 1
ATOM 617 C CA . LEU A 1 80 ? -11.241 3.961 15.599 1.00 96.12 80 LEU A CA 1
ATOM 618 C C . LEU A 1 80 ? -10.714 5.050 16.546 1.00 96.12 80 LEU A C 1
ATOM 620 O O . LEU A 1 80 ? -9.915 4.755 17.432 1.00 96.12 80 LEU A O 1
ATOM 624 N N . SER A 1 81 ? -11.190 6.292 16.392 1.00 95.12 81 SER A N 1
ATOM 625 C CA . SER A 1 81 ? -10.834 7.450 17.223 1.00 95.12 81 SER A CA 1
ATOM 626 C C . SER A 1 81 ? -9.328 7.714 17.290 1.00 95.12 81 SER A C 1
ATOM 628 O O . SER A 1 81 ? -8.821 8.102 18.340 1.00 95.12 81 SER A O 1
ATOM 630 N N . ASP A 1 82 ? -8.613 7.441 16.194 1.00 93.50 82 ASP A N 1
ATOM 631 C CA . ASP A 1 82 ? -7.159 7.600 16.079 1.00 93.50 82 ASP A CA 1
ATOM 632 C C . ASP A 1 82 ? -6.359 6.825 17.149 1.00 93.50 82 ASP A C 1
ATOM 634 O O . ASP A 1 82 ? -5.208 7.141 17.440 1.00 93.50 82 ASP A O 1
ATOM 638 N N . LEU A 1 83 ? -6.959 5.777 17.733 1.00 94.69 83 LEU A N 1
ATOM 639 C CA . LEU A 1 83 ? -6.327 4.920 18.746 1.00 94.69 83 LEU A CA 1
ATOM 640 C C . LEU A 1 83 ? -5.410 3.849 18.147 1.00 94.69 83 LEU A C 1
ATOM 642 O O . LEU A 1 83 ? -4.785 3.095 18.892 1.00 94.69 83 LEU A O 1
ATOM 646 N N . VAL A 1 84 ? -5.376 3.734 16.820 1.00 94.56 84 VAL A N 1
ATOM 647 C CA . VAL A 1 84 ? -4.569 2.744 16.108 1.00 94.56 84 VAL A CA 1
ATOM 648 C C . VAL A 1 84 ? -3.604 3.423 15.151 1.00 94.56 84 VAL A C 1
ATOM 650 O O . VAL A 1 84 ? -3.947 4.406 14.482 1.00 94.56 84 VAL A O 1
ATOM 653 N N . ASP A 1 85 ? -2.411 2.847 15.042 1.00 95.31 85 ASP A N 1
ATOM 654 C CA . ASP A 1 85 ? -1.422 3.275 14.062 1.00 95.31 85 ASP A CA 1
ATOM 655 C C . ASP A 1 85 ? -1.937 3.087 12.633 1.00 95.31 85 ASP A C 1
ATOM 657 O O . ASP A 1 85 ? -2.784 2.230 12.340 1.00 95.31 85 ASP A O 1
ATOM 661 N N . ILE A 1 86 ? -1.390 3.883 11.715 1.00 95.25 86 ILE A N 1
ATOM 662 C CA . ILE A 1 86 ? -1.783 3.848 10.306 1.00 95.25 86 ILE A CA 1
ATOM 663 C C . ILE A 1 86 ? -1.514 2.472 9.684 1.00 95.25 86 ILE A C 1
ATOM 665 O O . ILE A 1 86 ? -2.293 2.016 8.848 1.00 95.25 86 ILE A O 1
ATOM 669 N N . GLU A 1 87 ? -0.471 1.765 10.119 1.00 95.81 87 GLU A N 1
ATOM 670 C CA . GLU A 1 87 ? -0.155 0.394 9.717 1.00 95.81 87 GLU A CA 1
ATOM 671 C C . GLU A 1 87 ? -1.292 -0.574 10.069 1.00 95.81 87 GLU A C 1
ATOM 673 O O . GLU A 1 87 ? -1.696 -1.386 9.233 1.00 95.81 87 GLU A O 1
ATOM 678 N N . VAL A 1 88 ? -1.858 -0.452 11.274 1.00 96.94 88 VAL A N 1
ATOM 679 C CA . VAL A 1 88 ? -2.977 -1.284 11.738 1.00 96.94 88 VAL A CA 1
ATOM 680 C C . VAL A 1 88 ? -4.244 -0.941 10.966 1.00 96.94 88 VAL A C 1
ATOM 682 O O . VAL A 1 88 ? -4.900 -1.842 10.441 1.00 96.94 88 VAL A O 1
ATOM 685 N N . ALA A 1 89 ? -4.571 0.348 10.832 1.00 97.69 89 ALA A N 1
ATOM 686 C CA . ALA A 1 89 ? -5.723 0.789 10.045 1.00 97.69 89 ALA A CA 1
ATOM 687 C C . ALA A 1 89 ? -5.632 0.294 8.590 1.00 97.69 89 ALA A C 1
ATOM 689 O O . ALA A 1 89 ? -6.617 -0.188 8.026 1.00 97.69 89 ALA A O 1
ATOM 690 N N . THR A 1 90 ? -4.434 0.336 8.003 1.00 97.75 90 THR A N 1
ATOM 69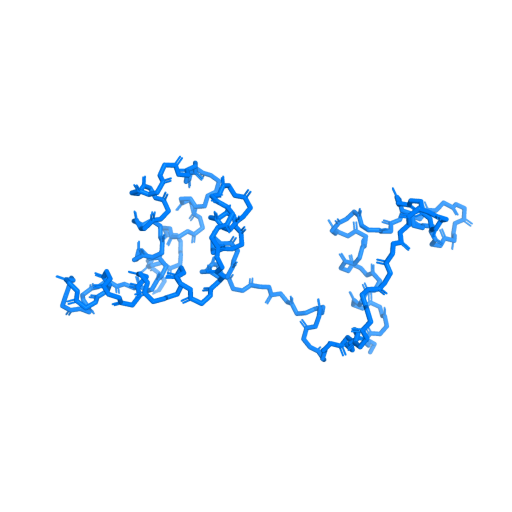1 C CA . THR A 1 90 ? -4.167 -0.158 6.648 1.00 97.75 90 THR A CA 1
ATOM 692 C C . THR A 1 90 ? -4.378 -1.670 6.537 1.00 97.75 90 THR A C 1
ATOM 694 O O . THR A 1 90 ? -5.036 -2.126 5.599 1.00 97.75 90 THR A O 1
ATOM 697 N N . LEU A 1 91 ? -3.878 -2.454 7.500 1.00 97.31 91 LEU A N 1
ATOM 698 C CA . LEU A 1 91 ? -4.056 -3.910 7.535 1.00 97.31 91 LEU A CA 1
ATOM 699 C C . LEU A 1 91 ? -5.539 -4.304 7.685 1.00 97.31 91 LEU A C 1
ATOM 701 O O . LEU A 1 91 ? -6.009 -5.226 7.016 1.00 97.31 91 LEU A O 1
ATOM 705 N N . LEU A 1 92 ? -6.294 -3.578 8.518 1.00 97.44 92 LEU A N 1
ATOM 706 C CA . LEU A 1 92 ? -7.735 -3.784 8.690 1.00 97.44 92 LEU A CA 1
ATOM 707 C C . LEU A 1 92 ? -8.498 -3.528 7.388 1.00 97.44 92 LEU A C 1
ATOM 709 O O . LEU A 1 92 ? -9.295 -4.369 6.973 1.00 97.44 92 LEU A O 1
ATOM 713 N N . VAL A 1 93 ? -8.216 -2.414 6.704 1.00 97.88 93 VAL A N 1
ATOM 714 C CA . VAL A 1 93 ? -8.832 -2.109 5.402 1.00 97.88 93 VAL A CA 1
ATOM 715 C C . VAL A 1 93 ? -8.483 -3.176 4.364 1.00 97.88 93 VAL A C 1
ATOM 717 O O . VAL A 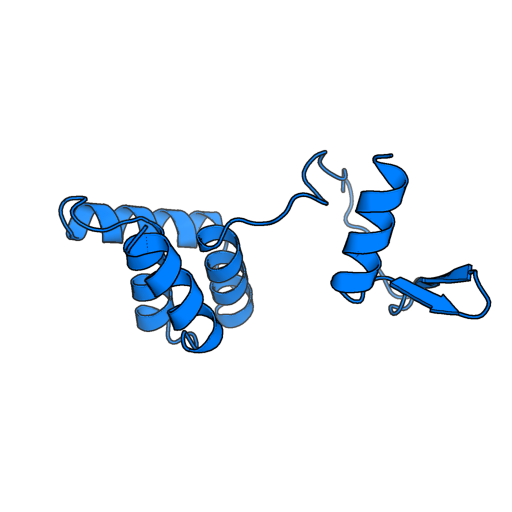1 93 ? -9.373 -3.629 3.646 1.00 97.88 93 VAL A O 1
ATOM 720 N N . ALA A 1 94 ? -7.229 -3.637 4.311 1.00 97.50 94 ALA A N 1
ATOM 721 C CA . ALA A 1 94 ? -6.829 -4.725 3.418 1.00 97.50 94 ALA A CA 1
ATOM 722 C C . ALA A 1 94 ? -7.670 -5.990 3.656 1.00 97.50 94 ALA A C 1
ATOM 724 O O . ALA A 1 94 ? -8.191 -6.580 2.705 1.00 97.50 94 ALA A O 1
ATOM 725 N N . LYS A 1 95 ? -7.861 -6.368 4.927 1.00 97.38 95 LYS A N 1
ATOM 726 C CA . LYS A 1 95 ? -8.665 -7.532 5.309 1.00 97.38 95 LYS A CA 1
ATOM 727 C C . LYS A 1 95 ? -10.141 -7.368 4.945 1.00 97.38 95 LYS A C 1
ATOM 729 O O . LYS A 1 95 ? -10.735 -8.298 4.406 1.00 97.38 95 LYS A O 1
ATOM 734 N N . GLU A 1 96 ? -10.725 -6.199 5.206 1.00 96.31 96 GLU A N 1
ATOM 735 C CA . GLU A 1 96 ? -12.118 -5.874 4.858 1.00 96.31 96 GLU A CA 1
ATOM 736 C C . GLU A 1 96 ? -12.361 -5.897 3.342 1.00 96.31 96 GLU A C 1
ATOM 738 O O . GLU A 1 96 ? -13.448 -6.250 2.890 1.00 96.31 96 GLU A O 1
ATOM 743 N N . MET A 1 97 ? -11.339 -5.569 2.548 1.00 95.62 97 MET A N 1
ATOM 744 C CA . MET A 1 97 ? -11.371 -5.624 1.084 1.00 95.62 97 MET A CA 1
ATOM 745 C C . MET A 1 97 ? -11.060 -7.020 0.519 1.00 95.62 97 MET A C 1
ATOM 747 O O . MET A 1 97 ? -10.969 -7.180 -0.697 1.00 95.62 97 MET A O 1
ATOM 751 N N . GLY A 1 98 ? -10.903 -8.033 1.378 1.00 95.00 98 GLY A N 1
ATOM 752 C CA . GLY A 1 98 ? -10.665 -9.418 0.973 1.00 95.00 98 GLY A CA 1
ATOM 753 C C . GLY A 1 98 ? -9.245 -9.704 0.481 1.00 95.00 98 GLY A C 1
ATOM 754 O O . GLY A 1 98 ? -9.030 -10.730 -0.159 1.00 95.00 98 GLY A O 1
ATOM 755 N N . CYS A 1 99 ? -8.279 -8.823 0.760 1.00 95.44 99 CYS A N 1
ATOM 756 C CA . CYS A 1 99 ? -6.875 -9.066 0.433 1.00 95.44 99 CYS A CA 1
ATOM 757 C C . CYS A 1 99 ? -6.245 -10.056 1.426 1.00 95.44 99 CYS A C 1
ATOM 759 O O . CYS A 1 99 ? -6.635 -10.115 2.599 1.00 95.44 99 CYS A O 1
ATOM 761 N N . ASP A 1 100 ? -5.249 -10.814 0.962 1.00 94.56 100 ASP A N 1
ATOM 762 C CA . ASP A 1 100 ? -4.424 -11.634 1.847 1.00 94.56 100 ASP A CA 1
ATOM 763 C C . ASP A 1 100 ? -3.464 -10.736 2.639 1.00 94.56 100 ASP A C 1
ATOM 765 O O . ASP A 1 100 ? -2.690 -9.966 2.071 1.00 94.56 100 ASP A O 1
ATOM 769 N N . ILE A 1 101 ? -3.545 -10.816 3.966 1.00 95.31 101 ILE A N 1
ATOM 770 C CA . ILE A 1 101 ? -2.771 -9.971 4.883 1.00 95.31 101 ILE A CA 1
ATOM 771 C C . ILE A 1 101 ? -1.599 -10.710 5.526 1.00 95.31 101 ILE A C 1
ATOM 773 O O . ILE A 1 101 ? -0.754 -10.062 6.145 1.00 95.31 101 ILE A O 1
ATOM 777 N N . GLU A 1 102 ? -1.527 -12.037 5.381 1.00 95.62 102 GLU A N 1
ATOM 778 C CA . GLU A 1 102 ? -0.463 -12.844 5.988 1.00 95.62 102 GLU A CA 1
ATOM 779 C C . GLU A 1 102 ? 0.951 -12.360 5.638 1.00 95.62 102 GLU A C 1
ATOM 781 O O . GLU A 1 102 ? 1.785 -12.277 6.543 1.00 95.62 102 GLU A O 1
ATOM 786 N N . PRO A 1 103 ? 1.246 -11.928 4.392 1.00 94.88 103 PRO A N 1
ATOM 787 C CA . PRO A 1 103 ? 2.577 -11.427 4.052 1.00 94.88 103 PRO A C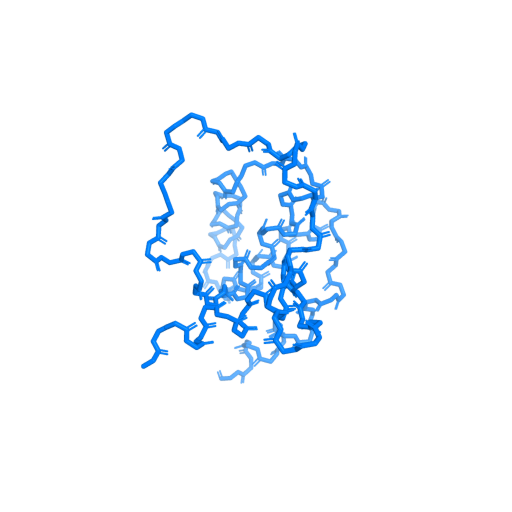A 1
ATOM 788 C C . PRO A 1 103 ? 3.023 -10.198 4.858 1.00 94.88 103 PRO A C 1
ATOM 790 O O . PRO A 1 103 ? 4.221 -9.942 4.952 1.00 94.88 103 PRO A O 1
ATOM 793 N N . PHE A 1 104 ? 2.080 -9.437 5.422 1.00 95.50 104 PHE A N 1
ATOM 794 C CA . PHE A 1 104 ? 2.338 -8.154 6.079 1.00 95.50 104 PHE A CA 1
ATOM 795 C C . PHE A 1 104 ? 2.205 -8.211 7.603 1.00 95.50 104 PHE A C 1
ATOM 797 O O . PHE A 1 104 ? 2.670 -7.297 8.281 1.00 95.50 104 PHE A O 1
ATOM 804 N N . TYR A 1 105 ? 1.587 -9.261 8.156 1.00 94.00 105 TYR A N 1
ATOM 805 C CA . TYR A 1 105 ? 1.242 -9.322 9.578 1.00 94.00 105 TYR A CA 1
ATOM 806 C C . TYR A 1 105 ? 2.462 -9.156 10.491 1.00 94.00 105 TYR A C 1
ATOM 808 O O . TYR A 1 105 ? 2.449 -8.315 11.387 1.00 94.00 105 TYR A O 1
ATOM 816 N N . SER A 1 106 ? 3.537 -9.910 10.239 1.00 94.00 106 SER A N 1
ATOM 817 C CA . SER A 1 106 ? 4.768 -9.840 11.039 1.00 94.00 106 SER A CA 1
ATOM 818 C C . SER A 1 106 ? 5.406 -8.450 11.001 1.00 94.00 106 SER A C 1
ATOM 820 O O . SER A 1 106 ? 5.813 -7.925 12.032 1.00 94.00 106 SER A O 1
ATOM 822 N N . GLN A 1 107 ? 5.428 -7.816 9.828 1.00 94.19 107 GLN A N 1
ATOM 823 C CA . GLN A 1 107 ? 5.991 -6.479 9.651 1.00 9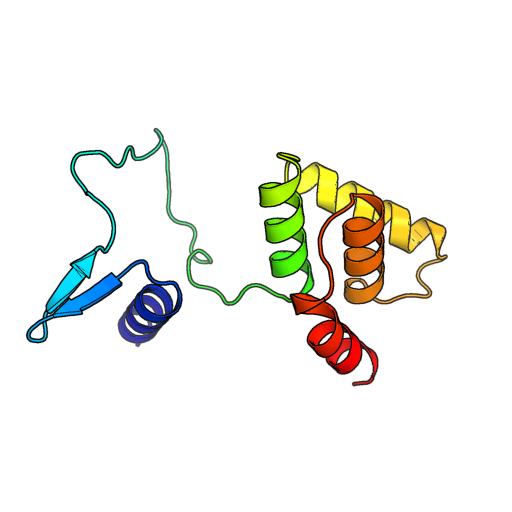4.19 107 GLN A CA 1
ATOM 824 C C . GLN A 1 107 ? 5.163 -5.413 10.372 1.00 94.19 107 GLN A C 1
ATOM 826 O O . GLN A 1 107 ? 5.736 -4.507 10.972 1.00 94.19 107 GLN A O 1
ATOM 831 N N . VAL A 1 108 ? 3.829 -5.517 10.321 1.00 94.50 108 VAL A N 1
ATOM 832 C CA . VAL A 1 108 ? 2.927 -4.585 11.016 1.00 94.50 108 VAL A CA 1
ATOM 833 C C . VAL A 1 108 ? 3.042 -4.768 12.524 1.00 94.50 108 VAL A C 1
ATOM 835 O O . VAL A 1 108 ? 3.181 -3.785 13.242 1.00 94.50 108 VAL A O 1
ATOM 838 N N . HIS A 1 109 ? 3.056 -6.010 13.005 1.00 93.88 109 HIS A N 1
ATOM 839 C CA . HIS A 1 109 ? 3.258 -6.318 14.419 1.00 93.88 109 HIS A CA 1
ATOM 840 C C . HIS A 1 109 ? 4.553 -5.691 14.959 1.00 93.88 109 HIS A C 1
ATOM 842 O O . HIS A 1 109 ? 4.534 -5.000 15.976 1.00 93.88 109 HIS A O 1
ATOM 848 N N . ASP A 1 110 ? 5.664 -5.871 14.243 1.00 94.38 110 ASP A N 1
ATOM 849 C CA . ASP A 1 110 ? 6.958 -5.308 14.634 1.00 94.38 110 ASP A CA 1
ATOM 850 C C . ASP A 1 110 ? 7.000 -3.778 14.535 1.00 94.38 110 ASP A C 1
ATOM 852 O O . ASP A 1 110 ? 7.758 -3.145 15.267 1.00 94.38 110 ASP A O 1
ATOM 856 N N . ALA A 1 111 ? 6.227 -3.174 13.629 1.00 91.06 111 ALA A N 1
ATOM 857 C CA . ALA A 1 111 ? 6.142 -1.723 13.496 1.00 91.06 111 ALA A CA 1
ATOM 858 C C . ALA A 1 111 ? 5.381 -1.076 14.664 1.00 91.06 111 ALA A C 1
ATOM 860 O O . ALA A 1 111 ? 5.795 -0.021 15.129 1.00 91.06 111 ALA A O 1
ATOM 861 N N . VAL A 1 112 ? 4.317 -1.723 15.150 1.00 91.38 112 VAL A N 1
ATOM 862 C CA . VAL A 1 112 ? 3.418 -1.204 16.200 1.00 91.38 112 VAL A CA 1
ATOM 863 C C . VAL A 1 112 ? 4.011 -1.326 17.606 1.00 91.38 112 VAL A C 1
ATOM 865 O O . VAL A 1 112 ? 3.728 -0.514 18.477 1.00 91.38 112 VAL A O 1
ATOM 868 N N . ILE A 1 113 ? 4.826 -2.353 17.860 1.00 89.81 113 ILE A N 1
ATOM 869 C CA . ILE A 1 113 ? 5.383 -2.625 19.202 1.00 89.81 113 ILE A CA 1
ATOM 870 C C . ILE A 1 113 ? 6.685 -1.842 19.472 1.00 89.81 113 ILE A C 1
ATOM 872 O O . ILE A 1 113 ? 7.243 -1.916 20.568 1.00 89.81 113 ILE A O 1
ATOM 876 N N . ARG A 1 114 ? 7.190 -1.105 18.480 1.00 74.12 114 ARG A N 1
ATOM 877 C CA . ARG A 1 114 ? 8.434 -0.332 18.588 1.00 74.12 114 ARG A CA 1
ATOM 878 C C . ARG A 1 114 ? 8.313 0.944 19.409 1.00 74.12 114 ARG A C 1
ATOM 880 O O . ARG A 1 114 ? 7.238 1.572 19.408 1.00 74.12 114 ARG A O 1
#

Solvent-accessible surface area (backbone atoms only — not comparable to full-atom values): 6992 Å² total; per-residue (Å²): 116,67,69,58,53,51,51,53,49,34,40,75,69,61,49,32,45,79,56,96,91,37,83,39,67,74,64,64,72,92,79,56,82,77,62,91,84,74,69,89,54,94,62,76,79,53,86,70,52,72,52,55,50,52,48,50,51,42,24,73,75,69,72,49,54,67,68,60,52,51,50,52,27,54,52,47,24,54,75,52,71,63,74,53,56,67,51,54,27,37,52,51,49,36,47,76,71,70,44,88,52,74,93,47,47,67,62,43,54,59,60,70,75,104

pLDDT: mean 90.6, std 7.52, range [64.5, 98.19]